Protein AF-A0A7V9SJ70-F1 (afdb_monomer_lite)

Structure (mmCIF, N/CA/C/O backbone):
data_AF-A0A7V9SJ70-F1
#
_entry.id   AF-A0A7V9SJ70-F1
#
loop_
_atom_site.group_PDB
_atom_site.id
_atom_site.type_symbol
_atom_site.label_atom_id
_atom_site.label_alt_id
_atom_site.label_comp_id
_atom_site.label_asym_id
_atom_site.label_entity_id
_atom_site.label_seq_id
_atom_site.pdbx_PDB_ins_code
_atom_site.Cartn_x
_atom_site.Cartn_y
_atom_site.Cartn_z
_atom_site.occupancy
_atom_site.B_iso_or_equiv
_atom_site.auth_seq_id
_atom_site.auth_comp_id
_atom_site.auth_asym_id
_atom_site.auth_atom_id
_atom_site.pdbx_PDB_model_num
ATOM 1 N N . MET A 1 1 ? 76.931 -14.566 -4.336 1.00 42.59 1 MET A N 1
ATOM 2 C CA . MET A 1 1 ? 75.529 -14.841 -4.731 1.00 42.59 1 MET A CA 1
ATOM 3 C C . MET A 1 1 ? 74.593 -13.905 -3.963 1.00 42.59 1 MET A C 1
ATOM 5 O O . MET A 1 1 ? 74.383 -14.116 -2.777 1.00 42.59 1 MET A O 1
ATOM 9 N N . ARG A 1 2 ? 74.108 -12.821 -4.590 1.00 40.03 2 ARG A N 1
ATOM 10 C CA . ARG A 1 2 ? 73.196 -11.831 -3.978 1.00 40.03 2 ARG A CA 1
ATOM 11 C C . ARG A 1 2 ? 71.752 -12.151 -4.384 1.00 40.03 2 ARG A C 1
ATOM 13 O O . ARG A 1 2 ? 71.473 -12.262 -5.571 1.00 40.03 2 ARG A O 1
ATOM 20 N N . ARG A 1 3 ? 70.856 -12.324 -3.407 1.00 41.97 3 ARG A N 1
ATOM 21 C CA . ARG A 1 3 ? 69.411 -12.525 -3.630 1.00 41.97 3 ARG A CA 1
ATOM 22 C C . ARG A 1 3 ? 68.768 -11.225 -4.153 1.00 41.97 3 ARG A C 1
ATOM 24 O O . ARG A 1 3 ? 69.131 -10.164 -3.645 1.00 41.97 3 ARG A O 1
ATOM 31 N N . PRO A 1 4 ? 67.818 -11.268 -5.105 1.00 46.12 4 PRO A N 1
ATOM 32 C CA . PRO A 1 4 ? 67.126 -10.067 -5.561 1.00 46.12 4 PRO A CA 1
ATOM 33 C C . PRO A 1 4 ? 66.061 -9.640 -4.538 1.00 46.12 4 PRO A C 1
ATOM 35 O O . PRO A 1 4 ? 65.278 -10.460 -4.052 1.00 46.12 4 PRO A O 1
ATOM 38 N N . GLN A 1 5 ? 66.049 -8.349 -4.198 1.00 56.72 5 GLN A N 1
ATOM 39 C CA . GLN A 1 5 ? 65.005 -7.729 -3.384 1.00 56.72 5 GLN A CA 1
ATOM 40 C C . GLN A 1 5 ? 63.668 -7.753 -4.135 1.00 56.72 5 GLN A C 1
ATOM 42 O O . GLN A 1 5 ? 63.588 -7.345 -5.292 1.00 56.72 5 GLN A O 1
ATOM 47 N N . ARG A 1 6 ? 62.607 -8.203 -3.455 1.00 47.69 6 ARG A N 1
ATOM 48 C CA . ARG A 1 6 ? 61.220 -8.030 -3.901 1.00 47.69 6 ARG A CA 1
ATOM 49 C C . ARG A 1 6 ? 60.902 -6.535 -3.926 1.00 47.69 6 ARG A C 1
ATOM 51 O O . ARG A 1 6 ? 60.875 -5.900 -2.874 1.00 47.69 6 ARG A O 1
ATOM 58 N N . SER A 1 7 ? 60.641 -5.993 -5.112 1.00 50.06 7 SER A N 1
ATOM 59 C CA . SER A 1 7 ? 60.028 -4.681 -5.275 1.00 50.06 7 SER A CA 1
ATOM 60 C C . SER A 1 7 ? 58.629 -4.724 -4.659 1.00 50.06 7 SER A C 1
ATOM 62 O O . SER A 1 7 ? 57.728 -5.406 -5.146 1.00 50.06 7 SER A O 1
ATOM 64 N N . GLN A 1 8 ? 58.454 -4.034 -3.532 1.00 57.12 8 GLN A N 1
ATOM 65 C CA . GLN A 1 8 ? 57.126 -3.756 -3.002 1.00 57.12 8 GLN A CA 1
ATOM 66 C C . GLN A 1 8 ? 56.350 -2.981 -4.071 1.00 57.12 8 GLN A C 1
ATOM 68 O O . GLN A 1 8 ? 56.780 -1.915 -4.515 1.00 57.12 8 GLN A O 1
ATOM 73 N N . GLY A 1 9 ? 55.235 -3.555 -4.525 1.00 50.91 9 GLY A N 1
ATOM 74 C CA . GLY A 1 9 ? 54.330 -2.906 -5.461 1.00 50.91 9 GLY A CA 1
ATOM 75 C C . GLY A 1 9 ? 53.855 -1.579 -4.881 1.00 50.91 9 GLY A C 1
ATOM 76 O O . GLY A 1 9 ? 53.404 -1.521 -3.738 1.00 50.91 9 GLY A O 1
ATOM 77 N N . ARG A 1 10 ? 53.982 -0.508 -5.669 1.00 50.78 10 ARG A N 1
ATOM 78 C CA . ARG A 1 10 ? 53.398 0.798 -5.350 1.00 50.78 10 ARG A CA 1
ATOM 79 C C . ARG A 1 10 ? 51.912 0.600 -5.017 1.00 50.78 10 ARG A C 1
ATOM 81 O O . ARG A 1 10 ? 51.212 0.016 -5.845 1.00 50.78 10 ARG A O 1
ATOM 88 N N . PRO A 1 11 ? 51.409 1.072 -3.863 1.00 49.69 11 PRO A N 1
ATOM 89 C CA . PRO A 1 11 ? 49.974 1.075 -3.635 1.00 49.69 11 PRO A CA 1
ATOM 90 C C . PRO A 1 11 ? 49.329 1.946 -4.717 1.00 49.69 11 PRO A C 1
ATOM 92 O O . PRO A 1 11 ? 49.778 3.067 -4.969 1.00 49.69 11 PRO A O 1
ATOM 95 N N . ALA A 1 12 ? 48.323 1.395 -5.402 1.00 56.53 12 ALA A N 1
ATOM 96 C CA . ALA A 1 12 ? 47.555 2.121 -6.405 1.00 56.53 12 ALA A CA 1
ATOM 97 C C . ALA A 1 12 ? 47.037 3.441 -5.800 1.00 56.53 12 ALA A C 1
ATOM 99 O O . ALA A 1 12 ? 46.662 3.454 -4.621 1.00 56.53 12 ALA A O 1
ATOM 100 N N . PRO A 1 13 ? 47.033 4.551 -6.559 1.00 44.59 13 PRO A N 1
ATOM 101 C CA . PRO A 1 13 ? 46.589 5.833 -6.038 1.00 44.59 13 PRO A CA 1
ATOM 102 C C . PRO A 1 13 ? 45.147 5.698 -5.544 1.00 44.59 13 PRO A C 1
ATOM 104 O O . PRO A 1 13 ? 44.233 5.392 -6.309 1.00 44.59 13 PRO A O 1
ATOM 107 N N . ARG A 1 14 ? 44.955 5.896 -4.236 1.00 53.34 14 ARG A N 1
ATOM 108 C CA . ARG A 1 14 ? 43.633 5.977 -3.621 1.00 53.34 14 ARG A CA 1
ATOM 109 C C . ARG A 1 14 ? 42.969 7.231 -4.180 1.00 53.34 14 ARG A C 1
ATOM 111 O O . ARG A 1 14 ? 43.331 8.342 -3.800 1.00 53.34 14 ARG A O 1
ATOM 118 N N . LEU A 1 15 ? 42.036 7.036 -5.107 1.00 53.91 15 LEU A N 1
ATOM 119 C CA . LEU A 1 15 ? 41.203 8.093 -5.658 1.00 53.91 15 LEU A CA 1
ATOM 120 C C . LEU A 1 15 ? 40.356 8.663 -4.514 1.00 53.91 15 LEU A C 1
ATOM 122 O O . LEU A 1 15 ? 39.360 8.073 -4.103 1.00 53.91 15 LEU A O 1
ATOM 126 N N . VAL A 1 1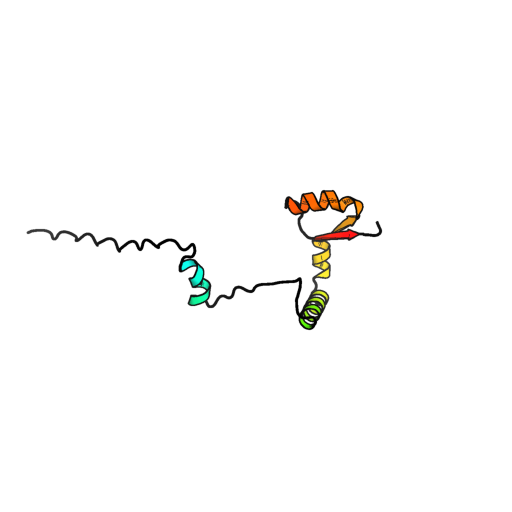6 ? 40.796 9.781 -3.942 1.00 56.72 16 VAL A N 1
ATOM 127 C CA . VAL A 1 16 ? 39.994 10.554 -2.995 1.00 56.72 16 VAL A CA 1
ATOM 128 C C . VAL A 1 16 ? 38.917 11.250 -3.821 1.00 56.72 16 VAL A C 1
ATOM 130 O O . VAL A 1 16 ? 39.205 12.215 -4.527 1.00 56.72 16 VAL A O 1
ATOM 133 N N . SER A 1 17 ? 37.684 10.734 -3.791 1.00 56.34 17 SER A N 1
ATOM 134 C CA . SER A 1 17 ? 36.563 11.400 -4.452 1.00 56.34 17 SER A CA 1
ATOM 135 C C . SER A 1 17 ? 36.178 12.643 -3.655 1.00 56.34 17 SER A C 1
ATOM 137 O O . SER A 1 17 ? 35.716 12.557 -2.516 1.00 56.34 17 SER A O 1
ATOM 139 N N . SER A 1 18 ? 36.355 13.803 -4.273 1.00 55.25 18 SER A N 1
ATOM 140 C CA . SER A 1 18 ? 35.784 15.058 -3.804 1.00 55.25 18 SER A CA 1
ATOM 141 C C . SER A 1 18 ? 34.251 14.982 -3.847 1.00 55.25 18 SER A C 1
ATOM 143 O O . SER A 1 18 ? 33.651 14.918 -4.916 1.00 55.25 18 SER A O 1
ATOM 145 N N . GLY A 1 19 ? 33.622 14.939 -2.673 1.00 54.41 19 GLY A N 1
ATOM 146 C CA . GLY A 1 19 ? 32.546 15.865 -2.305 1.00 54.41 19 GLY A CA 1
ATOM 147 C C . GLY A 1 19 ? 31.324 16.047 -3.214 1.00 54.41 19 GLY A C 1
ATOM 148 O O . GLY A 1 19 ? 30.786 17.148 -3.248 1.00 54.41 19 GLY A O 1
ATOM 149 N N . SER A 1 20 ? 30.815 15.013 -3.883 1.00 57.19 20 SER A N 1
ATOM 150 C CA . SER A 1 20 ? 29.400 14.984 -4.282 1.00 57.19 20 SER A CA 1
ATOM 151 C C . SER A 1 20 ? 28.820 13.639 -3.856 1.00 57.19 20 SER A C 1
ATOM 153 O O . SER A 1 20 ? 29.419 12.604 -4.123 1.00 57.19 20 SER A O 1
ATOM 155 N N . GLY A 1 21 ? 27.726 13.643 -3.092 1.00 59.78 21 GLY A N 1
ATOM 156 C CA . GLY A 1 21 ? 27.232 12.490 -2.322 1.00 59.78 21 GLY A CA 1
ATOM 157 C C . GLY A 1 21 ? 26.666 11.312 -3.126 1.00 59.78 21 GLY A C 1
ATOM 158 O O . GLY A 1 21 ? 25.730 10.676 -2.655 1.00 59.78 21 GLY A O 1
ATOM 159 N N . ARG A 1 22 ? 27.174 11.034 -4.331 1.00 62.38 22 ARG A N 1
ATOM 160 C CA . ARG A 1 22 ? 26.837 9.850 -5.126 1.00 62.38 22 ARG A CA 1
ATOM 161 C C . ARG A 1 22 ? 28.094 9.252 -5.740 1.00 62.38 22 ARG A C 1
ATOM 163 O O . ARG A 1 22 ? 28.847 9.945 -6.421 1.00 62.38 22 ARG A O 1
ATOM 170 N N . THR A 1 23 ? 28.306 7.967 -5.487 1.00 75.56 23 THR A N 1
ATOM 171 C CA . THR A 1 23 ? 29.437 7.207 -6.023 1.00 75.56 23 THR A CA 1
ATOM 172 C C . THR A 1 23 ? 29.036 6.527 -7.330 1.00 75.56 23 THR A C 1
ATOM 174 O O . THR A 1 23 ? 27.855 6.311 -7.596 1.00 75.56 23 THR A O 1
ATOM 177 N N . LEU A 1 24 ? 30.008 6.189 -8.181 1.00 77.31 24 LEU A N 1
ATOM 178 C CA . LEU A 1 24 ? 29.729 5.451 -9.421 1.00 77.31 24 LEU A CA 1
ATOM 179 C C . LEU A 1 24 ? 29.135 4.059 -9.141 1.00 77.31 24 LEU A C 1
ATOM 181 O O . LEU A 1 24 ? 28.349 3.563 -9.947 1.00 77.31 24 LEU A O 1
ATOM 185 N N . ASP A 1 25 ? 29.439 3.483 -7.974 1.00 82.62 25 ASP A N 1
ATOM 186 C CA . ASP A 1 25 ? 28.894 2.204 -7.514 1.00 82.62 25 ASP A CA 1
ATOM 187 C C . ASP A 1 25 ? 27.357 2.217 -7.432 1.00 82.62 25 ASP A C 1
ATOM 189 O O . ASP A 1 25 ? 26.713 1.218 -7.762 1.00 82.62 25 ASP A O 1
ATOM 193 N N . ASP A 1 26 ? 26.759 3.371 -7.113 1.00 85.75 26 ASP A N 1
ATOM 194 C CA . ASP A 1 26 ? 25.303 3.555 -7.054 1.00 85.75 26 ASP A CA 1
ATOM 195 C C . ASP A 1 26 ? 24.637 3.447 -8.443 1.00 85.75 26 ASP A C 1
ATOM 197 O O . ASP A 1 26 ? 23.448 3.139 -8.555 1.00 85.75 26 ASP A O 1
ATOM 201 N N . LEU A 1 27 ? 25.392 3.686 -9.524 1.00 90.25 27 LEU A N 1
ATOM 202 C CA . LEU A 1 27 ? 24.888 3.709 -10.904 1.00 90.25 27 LEU A CA 1
ATOM 203 C C . LEU A 1 27 ? 25.112 2.392 -11.656 1.00 90.25 27 LEU A C 1
ATOM 205 O O . LEU A 1 27 ? 24.423 2.111 -12.641 1.00 90.25 27 LEU A O 1
ATOM 209 N N . TYR A 1 28 ? 26.051 1.561 -11.206 1.00 94.50 28 TYR A N 1
ATOM 210 C CA . TYR A 1 28 ? 26.419 0.321 -11.891 1.00 94.50 28 TYR A CA 1
ATOM 211 C C . TYR A 1 28 ? 25.267 -0.666 -12.128 1.00 94.50 28 TYR A C 1
ATOM 213 O O . TYR A 1 28 ? 25.266 -1.286 -13.195 1.00 94.50 28 TYR A O 1
ATOM 221 N N . PRO A 1 29 ? 24.266 -0.835 -11.237 1.00 93.06 29 PRO A N 1
ATOM 222 C CA . PRO A 1 29 ? 23.119 -1.693 -11.540 1.00 93.06 29 PRO A CA 1
ATOM 223 C C . PRO A 1 29 ? 22.348 -1.233 -12.786 1.00 93.06 29 PRO A C 1
ATOM 225 O O . PRO A 1 29 ? 21.918 -2.058 -13.589 1.00 93.06 29 PRO A O 1
ATOM 228 N N . PHE A 1 30 ? 22.227 0.078 -12.986 1.00 93.38 30 PHE A N 1
ATOM 229 C CA . PHE A 1 30 ? 21.503 0.658 -14.114 1.00 93.38 30 PHE A CA 1
ATOM 230 C C . PHE A 1 30 ? 22.307 0.535 -15.412 1.00 93.38 30 PHE A C 1
ATOM 232 O O . PHE A 1 30 ? 21.770 0.112 -16.430 1.00 93.38 30 PHE A O 1
ATOM 239 N N . ILE A 1 31 ? 23.611 0.833 -15.364 1.00 93.00 31 ILE A N 1
ATOM 240 C CA . ILE A 1 31 ? 24.480 0.867 -16.553 1.00 93.00 31 ILE A CA 1
ATOM 241 C C . ILE A 1 31 ? 24.890 -0.542 -17.000 1.00 93.00 31 ILE A C 1
ATOM 243 O O . ILE A 1 31 ? 24.805 -0.869 -18.179 1.00 93.00 31 ILE A O 1
ATOM 247 N N . LEU A 1 32 ? 25.350 -1.383 -16.071 1.00 96.50 32 LEU A N 1
ATOM 248 C CA . LEU A 1 32 ? 25.966 -2.673 -16.404 1.00 96.50 32 LEU A CA 1
ATOM 249 C C . LEU A 1 32 ? 24.965 -3.826 -16.447 1.00 96.50 32 LEU A C 1
ATOM 251 O O . LEU A 1 32 ? 25.233 -4.847 -17.073 1.00 96.50 32 LEU A O 1
ATOM 255 N N . ARG A 1 33 ? 23.832 -3.696 -15.747 1.00 94.88 33 ARG A N 1
ATOM 256 C CA . ARG A 1 33 ? 22.807 -4.749 -15.659 1.00 94.88 33 ARG A CA 1
ATOM 257 C C . ARG A 1 33 ? 21.467 -4.335 -16.259 1.00 94.88 33 ARG A C 1
ATOM 259 O O . ARG A 1 33 ? 20.517 -5.103 -16.156 1.00 94.88 33 ARG A O 1
ATOM 266 N N . ASN A 1 34 ? 21.396 -3.155 -16.882 1.00 94.31 34 ASN A N 1
ATOM 267 C CA . ASN A 1 34 ? 20.186 -2.625 -17.512 1.00 94.31 34 ASN A CA 1
ATOM 268 C C . ASN A 1 34 ? 18.953 -2.689 -16.585 1.00 94.31 34 ASN A C 1
ATOM 270 O O . ASN A 1 34 ? 17.848 -3.034 -17.003 1.00 94.31 34 ASN A O 1
ATOM 274 N N . VAL A 1 35 ? 19.156 -2.421 -15.293 1.00 95.69 35 VAL A N 1
ATOM 275 C CA . VAL A 1 35 ? 18.066 -2.370 -14.311 1.00 95.69 35 VAL A CA 1
ATOM 276 C C . VAL A 1 35 ? 17.369 -1.015 -14.418 1.00 95.69 35 VAL A C 1
ATOM 278 O O . VAL A 1 35 ? 18.026 -0.001 -14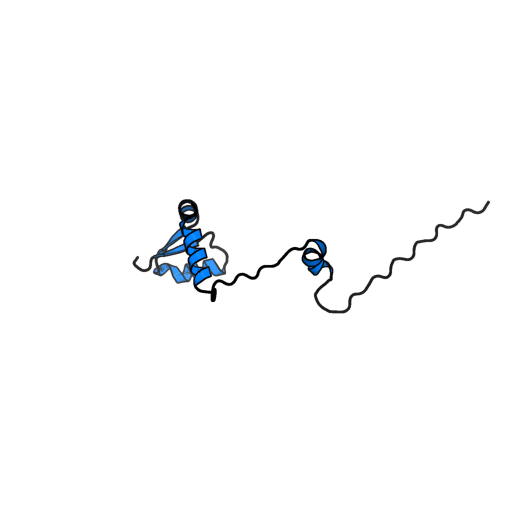.625 1.00 95.69 35 VAL A O 1
ATOM 281 N N . ALA A 1 36 ? 16.045 -0.983 -14.248 1.00 94.44 36 ALA A N 1
ATOM 282 C CA . ALA A 1 36 ? 15.249 0.244 -14.250 1.00 94.44 36 ALA A CA 1
ATOM 283 C C . ALA A 1 36 ? 14.636 0.520 -12.868 1.00 94.44 36 ALA A C 1
ATOM 285 O O . ALA A 1 36 ? 14.133 -0.390 -12.209 1.00 94.44 36 ALA A O 1
ATOM 286 N N . LEU A 1 37 ? 14.628 1.791 -12.456 1.00 94.44 37 LEU A N 1
ATOM 287 C CA . LEU A 1 37 ? 13.885 2.267 -11.287 1.00 94.44 37 LEU A CA 1
ATOM 288 C C . LEU A 1 37 ? 12.582 2.920 -11.758 1.00 94.44 37 LEU A C 1
ATOM 290 O O . LEU A 1 37 ? 12.605 3.976 -12.388 1.00 94.44 37 LEU A O 1
ATOM 294 N N . LEU A 1 38 ? 11.445 2.294 -11.455 1.00 94.81 38 LEU A N 1
ATOM 295 C CA . LEU A 1 38 ? 10.129 2.774 -11.878 1.00 94.81 38 LEU A CA 1
ATOM 296 C C . LEU A 1 38 ? 9.458 3.571 -10.755 1.00 94.81 38 LEU A C 1
ATOM 298 O O . LEU A 1 38 ? 9.123 3.024 -9.705 1.00 94.81 38 LEU A O 1
ATOM 302 N N . GLY A 1 39 ? 9.235 4.865 -10.985 1.00 92.88 39 GLY A N 1
ATOM 303 C CA . GLY A 1 39 ? 8.472 5.715 -10.072 1.00 92.88 39 GLY A CA 1
ATOM 304 C C . GLY A 1 39 ? 6.970 5.446 -10.184 1.00 92.88 39 GLY A C 1
ATOM 305 O O . GLY A 1 39 ? 6.383 5.647 -11.245 1.00 92.88 39 GLY A O 1
ATOM 306 N N . ILE A 1 40 ? 6.335 5.021 -9.090 1.00 92.94 40 ILE A N 1
ATOM 307 C CA . ILE A 1 40 ? 4.891 4.754 -9.035 1.00 92.94 40 ILE A CA 1
ATOM 308 C C . ILE A 1 40 ? 4.182 5.883 -8.282 1.00 92.94 40 ILE A C 1
ATOM 310 O O . ILE A 1 40 ? 4.553 6.219 -7.161 1.00 92.94 40 ILE A O 1
ATOM 314 N N . ASN A 1 41 ? 3.132 6.450 -8.882 1.00 91.75 41 ASN A N 1
ATOM 315 C CA . ASN A 1 41 ? 2.301 7.491 -8.277 1.00 91.75 41 ASN A CA 1
ATOM 316 C C . ASN A 1 41 ? 0.812 7.168 -8.468 1.00 91.75 41 ASN A C 1
ATOM 318 O O . ASN A 1 41 ? 0.340 7.022 -9.595 1.00 91.75 41 ASN A O 1
ATOM 322 N N . SER A 1 42 ? 0.061 7.095 -7.371 1.00 92.25 42 SER A N 1
ATOM 323 C CA . SER A 1 42 ? -1.375 6.791 -7.370 1.00 92.25 42 SER A CA 1
ATOM 324 C C . SER A 1 42 ? -2.279 8.028 -7.453 1.00 92.25 42 SER A C 1
ATOM 326 O O . SER A 1 42 ? -3.458 7.896 -7.787 1.00 92.25 42 SER A O 1
ATOM 328 N N . VAL A 1 43 ? -1.753 9.231 -7.190 1.00 93.81 43 VAL A N 1
ATOM 329 C CA . VAL A 1 43 ? -2.566 10.451 -7.039 1.00 93.81 43 VAL A CA 1
ATOM 330 C C . VAL A 1 43 ? -3.116 10.925 -8.386 1.00 93.81 43 VAL A C 1
ATOM 332 O O . VAL A 1 43 ? -4.315 11.172 -8.522 1.00 93.81 43 VAL A O 1
ATOM 335 N N . ARG A 1 44 ? -2.254 11.026 -9.407 1.00 91.50 44 ARG A N 1
ATOM 336 C CA . ARG A 1 44 ? -2.603 11.573 -10.734 1.00 91.50 44 ARG A CA 1
ATOM 337 C C . ARG A 1 44 ? -2.271 10.632 -11.910 1.00 91.50 44 ARG A C 1
ATOM 339 O O . ARG A 1 44 ? -1.576 11.052 -12.832 1.00 91.50 44 ARG A O 1
ATOM 346 N N . PRO A 1 45 ? -2.736 9.369 -11.921 1.00 90.19 45 PRO A N 1
ATOM 347 C CA . PRO A 1 45 ? -2.617 8.519 -13.097 1.00 90.19 45 PRO A CA 1
ATOM 348 C C . PRO A 1 45 ? -3.606 8.961 -14.194 1.00 90.19 45 PRO A C 1
ATOM 350 O O . PRO A 1 45 ? -4.724 9.382 -13.879 1.00 90.19 45 PRO A O 1
ATOM 353 N N . PRO A 1 46 ? -3.255 8.802 -15.482 1.00 93.50 46 PRO A N 1
ATOM 354 C CA . PRO A 1 46 ? -4.211 8.873 -16.581 1.00 93.50 46 PRO A CA 1
ATOM 355 C C . PRO A 1 46 ? -5.435 7.980 -16.331 1.00 93.50 46 PRO A C 1
ATOM 357 O O . PRO A 1 46 ? -5.307 6.830 -15.902 1.00 93.50 46 PRO A O 1
ATOM 360 N N . LYS A 1 47 ? -6.634 8.491 -16.637 1.00 94.62 47 LYS A N 1
ATOM 361 C CA . LYS A 1 47 ? -7.910 7.794 -16.398 1.00 94.62 47 LYS A CA 1
ATOM 362 C C . LYS A 1 47 ? -7.956 6.366 -16.985 1.00 94.62 47 LYS A C 1
ATOM 364 O O . LYS A 1 47 ? -8.376 5.470 -16.254 1.00 94.62 47 LYS A O 1
ATOM 369 N N . PRO A 1 48 ? -7.475 6.101 -18.220 1.00 95.94 48 PRO A N 1
ATOM 370 C CA . PRO A 1 48 ? -7.468 4.743 -18.772 1.00 95.94 48 PRO A CA 1
ATOM 371 C C . PRO A 1 48 ? -6.622 3.761 -17.952 1.00 95.94 48 PRO A C 1
ATOM 373 O O . PRO A 1 48 ? -7.040 2.630 -17.718 1.00 95.94 48 PRO A O 1
ATOM 376 N N . LEU A 1 49 ? -5.465 4.205 -17.446 1.00 94.69 49 LEU A N 1
ATOM 377 C CA . LEU A 1 49 ? -4.592 3.369 -16.617 1.00 94.69 49 LEU A CA 1
ATOM 378 C C . LEU A 1 49 ? -5.231 3.040 -15.270 1.00 94.69 49 LEU A C 1
ATOM 380 O O . LEU A 1 49 ? -5.097 1.919 -14.786 1.00 94.69 49 LEU A O 1
ATOM 384 N N . ARG A 1 50 ? -5.965 3.992 -14.681 1.00 94.56 50 ARG A N 1
ATOM 385 C CA . ARG A 1 50 ? -6.721 3.749 -13.448 1.00 94.56 50 ARG A CA 1
ATOM 386 C C . ARG A 1 50 ? -7.776 2.659 -13.650 1.00 94.56 50 ARG A C 1
ATOM 388 O O . ARG A 1 50 ? -7.866 1.766 -12.816 1.00 94.56 50 ARG A O 1
ATOM 395 N N . PHE A 1 51 ? -8.542 2.707 -14.741 1.00 95.38 51 PHE A N 1
ATOM 396 C CA . PHE A 1 51 ? -9.538 1.669 -15.032 1.00 95.38 51 PHE A CA 1
ATOM 397 C C . PHE A 1 51 ? -8.901 0.306 -15.262 1.00 95.38 51 PHE A C 1
ATOM 399 O O . PHE A 1 51 ? -9.330 -0.666 -14.651 1.00 95.38 51 PHE A O 1
ATOM 406 N N . LEU A 1 52 ? -7.839 0.250 -16.068 1.00 94.62 52 LEU A N 1
ATOM 407 C CA . LEU A 1 52 ? -7.114 -0.992 -16.313 1.00 94.62 52 LEU A CA 1
ATOM 408 C C . LEU A 1 52 ? -6.576 -1.604 -15.010 1.00 94.62 52 LEU A C 1
ATOM 410 O O . LEU A 1 52 ? -6.650 -2.815 -14.820 1.00 94.62 52 LEU A O 1
ATOM 414 N N . ALA A 1 53 ? -6.055 -0.777 -14.098 1.00 93.00 53 ALA A N 1
ATOM 415 C CA . ALA A 1 53 ? -5.583 -1.238 -12.797 1.00 93.00 53 ALA A CA 1
ATOM 416 C C . ALA A 1 53 ? -6.720 -1.849 -11.960 1.00 93.00 53 ALA A C 1
ATOM 418 O O . ALA A 1 53 ? -6.567 -2.955 -11.449 1.00 93.00 53 ALA A O 1
ATOM 419 N N . TRP A 1 54 ? -7.872 -1.179 -11.867 1.00 92.06 54 TRP A N 1
ATOM 420 C CA . TRP A 1 54 ? -9.037 -1.704 -11.144 1.00 92.06 54 TRP A CA 1
ATOM 421 C C . TRP A 1 54 ? -9.609 -2.980 -11.770 1.00 92.06 54 TRP A C 1
ATOM 423 O O . TRP A 1 54 ? -9.935 -3.917 -11.049 1.00 92.06 54 TRP A O 1
ATOM 433 N N . GLU A 1 55 ? -9.672 -3.059 -13.099 1.00 93.12 55 GLU A N 1
ATOM 434 C CA . GLU A 1 55 ? -10.136 -4.253 -13.812 1.00 93.12 55 GLU A CA 1
ATOM 435 C C . GLU A 1 55 ? -9.209 -5.459 -13.572 1.00 93.12 55 GLU A C 1
ATOM 437 O O . GLU A 1 55 ? -9.659 -6.601 -13.495 1.00 93.12 55 GLU A O 1
ATOM 442 N N . ARG A 1 56 ? -7.898 -5.225 -13.440 1.00 90.94 56 ARG A N 1
ATOM 443 C CA . ARG A 1 56 ? -6.935 -6.270 -13.058 1.00 90.94 56 ARG A CA 1
ATOM 444 C C . ARG A 1 56 ? -7.125 -6.706 -11.608 1.00 90.94 56 ARG A C 1
ATOM 446 O O . ARG A 1 56 ? -7.231 -7.901 -11.356 1.00 90.94 56 ARG A O 1
ATOM 453 N N . LEU A 1 57 ? -7.246 -5.749 -10.684 1.00 88.75 57 LEU A N 1
ATOM 454 C CA . LEU A 1 57 ? -7.476 -6.030 -9.262 1.00 88.75 57 LEU A CA 1
ATOM 455 C C . LEU A 1 57 ? -8.757 -6.840 -9.022 1.00 88.75 57 LEU A C 1
ATOM 457 O O . LEU A 1 57 ? -8.774 -7.694 -8.143 1.00 88.75 57 LEU A O 1
ATOM 461 N N . ALA A 1 58 ? -9.809 -6.591 -9.805 1.00 88.31 58 ALA A N 1
ATOM 462 C CA . ALA A 1 58 ? -11.074 -7.314 -9.706 1.00 88.31 58 ALA A CA 1
ATOM 463 C C . ALA A 1 58 ? -11.017 -8.744 -10.278 1.00 88.31 58 ALA A C 1
ATOM 465 O O . ALA A 1 58 ? -11.780 -9.601 -9.840 1.00 88.31 58 ALA A O 1
ATOM 466 N N . ARG A 1 59 ? -10.147 -9.001 -11.266 1.00 83.31 59 ARG A N 1
ATOM 467 C CA . ARG A 1 59 ? -10.020 -10.315 -11.924 1.00 83.31 59 ARG A CA 1
ATOM 468 C C . ARG A 1 59 ? -9.115 -11.286 -11.179 1.00 83.31 59 ARG A C 1
ATOM 470 O O . ARG A 1 59 ? -9.312 -12.494 -11.276 1.00 83.31 59 ARG A O 1
ATOM 477 N N . GLU A 1 60 ? -8.101 -10.788 -10.485 1.00 70.94 60 GLU A N 1
ATOM 478 C CA . GLU A 1 60 ? -7.204 -11.654 -9.726 1.00 70.94 60 GLU A CA 1
ATOM 479 C C . GLU A 1 60 ? -7.924 -12.278 -8.514 1.00 70.94 60 GLU A C 1
ATOM 481 O O . GLU A 1 60 ? -8.791 -11.637 -7.914 1.00 70.94 60 GLU A O 1
ATOM 486 N N . PRO A 1 61 ? -7.545 -13.498 -8.074 1.00 66.94 61 PRO A N 1
ATOM 487 C CA . PRO A 1 61 ? -8.073 -14.139 -6.865 1.00 66.94 61 PRO A CA 1
ATOM 488 C C . PRO A 1 61 ? -7.512 -13.477 -5.589 1.00 66.94 61 PRO A C 1
ATOM 490 O O . PRO A 1 61 ? -7.052 -14.129 -4.652 1.00 66.94 61 PRO A O 1
ATOM 493 N N . LEU A 1 62 ? -7.510 -12.145 -5.563 1.00 69.25 62 LEU A N 1
ATOM 494 C CA . LEU A 1 62 ? -7.103 -11.310 -4.444 1.00 69.25 62 LEU A CA 1
ATOM 495 C C . LEU A 1 62 ? -8.164 -11.292 -3.349 1.00 69.25 62 LEU A C 1
ATOM 497 O O . LEU A 1 62 ? -7.800 -11.110 -2.196 1.00 69.25 62 LEU A O 1
ATOM 501 N N . LEU A 1 63 ? -9.442 -11.526 -3.667 1.00 71.44 63 LEU A N 1
ATOM 502 C CA . LEU A 1 63 ? -10.545 -11.455 -2.699 1.00 71.44 63 LEU A CA 1
ATOM 503 C C . LEU A 1 63 ? -10.319 -12.343 -1.464 1.00 71.44 63 LEU A C 1
ATOM 505 O O . LEU A 1 63 ? -10.477 -11.869 -0.342 1.00 71.44 63 LEU A O 1
ATOM 509 N N . GLY A 1 64 ? -9.853 -13.583 -1.650 1.00 76.69 64 GLY A N 1
ATOM 510 C CA . GLY A 1 64 ? -9.528 -14.471 -0.526 1.00 76.69 64 GLY A CA 1
ATOM 511 C C . GLY A 1 64 ? -8.341 -13.975 0.307 1.00 76.69 64 GLY A C 1
ATOM 512 O O . GLY A 1 64 ? -8.373 -14.017 1.532 1.00 76.69 64 GLY A O 1
ATOM 513 N N . LYS A 1 65 ? -7.304 -13.427 -0.339 1.00 81.50 65 LYS A N 1
ATOM 514 C CA . LYS A 1 65 ? -6.136 -12.858 0.358 1.00 81.50 65 LYS A CA 1
ATOM 515 C C . LYS A 1 65 ? -6.472 -11.543 1.060 1.00 81.50 65 LYS A C 1
ATOM 517 O O . LYS A 1 65 ? -5.926 -11.269 2.123 1.00 81.50 65 LYS A O 1
ATOM 522 N N . LEU A 1 66 ? -7.381 -10.747 0.504 1.00 82.81 66 LEU A N 1
ATOM 523 C CA . LEU A 1 66 ? -7.825 -9.488 1.095 1.00 82.81 66 LEU A CA 1
ATOM 524 C C . LEU A 1 66 ? -8.482 -9.729 2.452 1.00 82.81 66 LEU A C 1
ATOM 526 O O . LEU A 1 66 ? -8.142 -9.037 3.404 1.00 82.81 66 LEU A O 1
ATOM 530 N N . GLN A 1 67 ? -9.320 -10.762 2.572 1.00 82.56 67 GLN A N 1
ATOM 531 C CA . GLN A 1 67 ? -9.925 -11.145 3.852 1.00 82.56 67 GLN A CA 1
ATOM 532 C C . GLN A 1 67 ? -8.881 -11.523 4.913 1.00 82.56 67 GLN A C 1
ATOM 534 O O . GLN A 1 67 ? -9.078 -11.236 6.086 1.00 82.56 67 GLN A O 1
ATOM 539 N N . THR A 1 68 ? -7.740 -12.103 4.519 1.00 86.50 68 THR A N 1
ATOM 540 C CA . THR A 1 68 ? -6.670 -12.458 5.474 1.00 86.50 68 THR A CA 1
ATOM 541 C C . THR A 1 68 ? -5.860 -11.270 5.990 1.00 86.50 68 THR A C 1
ATOM 543 O O . THR A 1 68 ? -5.152 -11.410 6.984 1.00 86.50 68 THR A O 1
ATOM 546 N N . ILE A 1 69 ? -5.928 -10.115 5.321 1.00 88.50 69 ILE A N 1
ATOM 547 C CA . ILE A 1 69 ? -5.136 -8.928 5.681 1.00 88.50 69 ILE A CA 1
ATOM 548 C C . ILE A 1 69 ? -5.992 -7.739 6.116 1.00 88.50 69 ILE A C 1
ATOM 550 O O . ILE A 1 69 ? -5.420 -6.731 6.526 1.00 88.50 69 ILE A O 1
ATOM 554 N N . ALA A 1 70 ? -7.315 -7.819 5.968 1.00 90.88 70 ALA A N 1
ATOM 555 C CA . ALA A 1 70 ? -8.237 -6.735 6.262 1.00 90.88 70 ALA A CA 1
ATOM 556 C C . ALA A 1 70 ? -8.843 -6.884 7.663 1.00 90.88 70 ALA A C 1
ATOM 558 O O . ALA A 1 70 ? -9.429 -7.916 7.980 1.00 90.88 70 ALA A O 1
ATOM 559 N N . THR A 1 71 ? -8.761 -5.824 8.461 1.00 92.31 71 THR A N 1
ATOM 560 C CA . THR A 1 71 ? -9.495 -5.677 9.725 1.00 92.31 71 THR A CA 1
ATOM 561 C C . THR A 1 71 ? -10.554 -4.599 9.550 1.00 92.31 71 THR A C 1
ATOM 563 O O . THR A 1 71 ? -10.267 -3.562 8.950 1.00 92.31 71 THR A O 1
ATOM 566 N N . ILE A 1 72 ? -11.767 -4.841 10.045 1.00 94.00 72 ILE A N 1
ATOM 567 C CA . ILE A 1 72 ? -12.858 -3.864 10.009 1.00 94.00 72 ILE A CA 1
ATOM 568 C C . ILE A 1 72 ? -12.931 -3.185 11.371 1.00 94.00 72 ILE A C 1
ATOM 570 O O . ILE A 1 72 ? -13.014 -3.872 12.384 1.00 94.00 72 ILE A O 1
ATOM 574 N N . GLU A 1 73 ? -12.895 -1.857 11.378 1.00 95.25 73 GLU A N 1
ATOM 575 C CA . GLU A 1 73 ? -12.982 -1.035 12.587 1.00 95.25 73 GLU A CA 1
ATOM 576 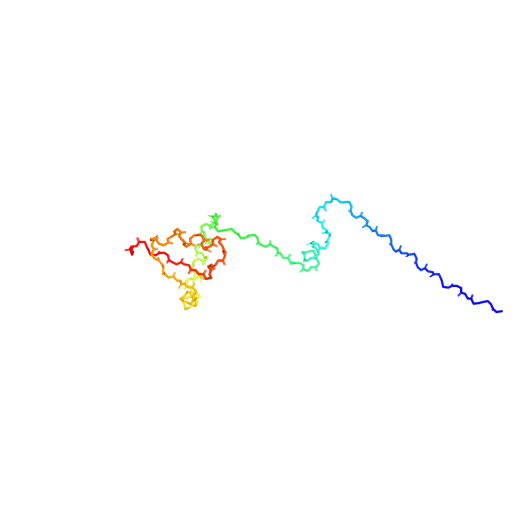C C . GLU A 1 73 ? -14.012 0.086 12.375 1.00 95.25 73 GLU A C 1
ATOM 578 O O . GLU A 1 73 ? -14.145 0.579 11.247 1.00 95.25 73 GLU A O 1
ATOM 583 N N . PRO A 1 74 ? -14.744 0.511 13.416 1.00 96.56 74 PRO A N 1
ATOM 584 C CA . PRO A 1 74 ? -15.706 1.599 13.297 1.00 96.56 74 PRO A CA 1
ATOM 585 C C . PRO A 1 74 ? -15.003 2.956 13.178 1.00 96.56 74 PRO A C 1
ATOM 587 O O . PRO A 1 74 ? -13.857 3.141 13.601 1.00 96.56 74 PRO A O 1
ATOM 590 N N . LEU A 1 75 ? -15.719 3.952 12.652 1.00 96.31 75 LEU A N 1
ATOM 591 C CA . LEU A 1 75 ? -15.205 5.317 12.515 1.00 96.31 75 LEU A CA 1
ATOM 592 C C . LEU A 1 75 ? -14.765 5.939 13.856 1.00 96.31 75 LEU A C 1
ATOM 594 O O . LEU A 1 75 ? -13.852 6.767 13.870 1.00 96.31 75 LEU A O 1
ATOM 598 N N . SER A 1 76 ? -15.358 5.524 14.981 1.00 95.62 76 SER A N 1
ATOM 599 C CA . SER A 1 76 ? -14.986 5.991 16.325 1.00 95.62 76 SER A CA 1
ATOM 600 C C . SER A 1 76 ? -13.519 5.719 16.679 1.00 95.62 76 SER A C 1
ATOM 602 O O . SER A 1 76 ? -12.903 6.513 17.389 1.00 95.62 76 SER A O 1
ATOM 604 N N . GLU A 1 77 ? -12.928 4.655 16.132 1.00 94.75 77 GLU A N 1
ATOM 605 C CA . GLU A 1 77 ? -11.553 4.234 16.424 1.00 94.75 77 GLU A CA 1
ATOM 606 C C . GLU A 1 77 ? -10.504 4.926 15.538 1.00 94.75 77 GLU A C 1
ATOM 608 O O . GLU A 1 77 ? -9.305 4.658 15.642 1.00 94.75 77 GLU A O 1
ATOM 613 N N . ILE A 1 78 ? -10.900 5.859 14.665 1.00 94.88 78 ILE A N 1
ATOM 614 C CA . ILE A 1 78 ? -9.987 6.418 13.658 1.00 94.88 78 ILE A CA 1
ATOM 615 C C . ILE A 1 78 ? -8.765 7.122 14.259 1.00 94.88 78 ILE A C 1
ATOM 617 O O . ILE A 1 78 ? -7.660 7.015 13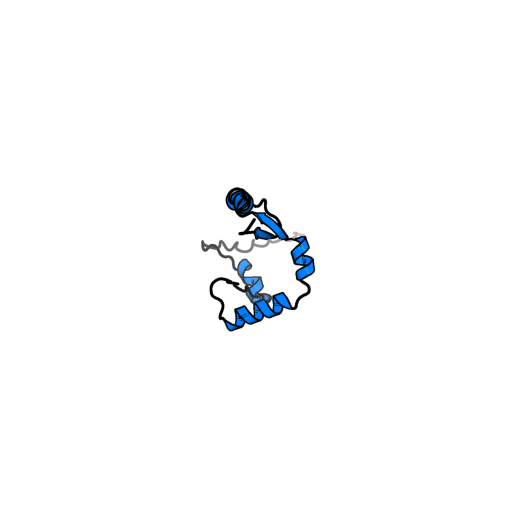.725 1.00 94.88 78 ILE A O 1
ATOM 621 N N . LYS A 1 79 ? -8.938 7.823 15.385 1.00 95.38 79 LYS A N 1
ATOM 622 C CA . LYS A 1 79 ? -7.856 8.557 16.051 1.00 95.38 79 LYS A CA 1
ATOM 623 C C . LYS A 1 79 ? -6.798 7.617 16.654 1.00 95.38 79 LYS A C 1
ATOM 625 O O . LYS A 1 79 ? -5.640 7.737 16.248 1.00 95.38 79 LYS A O 1
ATOM 630 N N . PRO A 1 80 ? -7.143 6.666 17.548 1.00 95.12 80 PRO A N 1
ATOM 631 C CA . PRO A 1 80 ? -6.156 5.719 18.067 1.00 95.12 80 PRO A CA 1
ATOM 632 C C . PRO A 1 80 ? -5.551 4.840 16.959 1.00 95.12 80 PRO A C 1
ATOM 634 O O . PRO A 1 80 ? -4.362 4.519 17.005 1.00 95.12 80 PRO A O 1
ATOM 637 N N . LEU A 1 81 ? -6.314 4.490 15.915 1.00 95.19 81 LEU A N 1
ATOM 638 C CA . LEU A 1 81 ? -5.782 3.743 14.770 1.00 95.19 81 LEU A CA 1
ATOM 639 C C . LEU A 1 81 ? -4.758 4.546 13.961 1.00 95.19 81 LEU A C 1
ATOM 641 O O . LEU A 1 81 ? -3.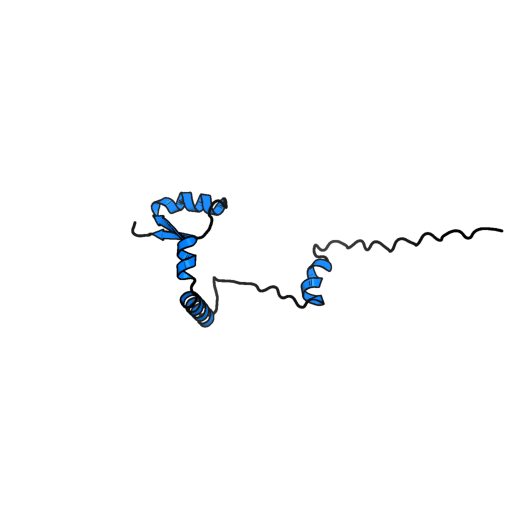751 3.978 13.535 1.00 95.19 81 LEU A O 1
ATOM 645 N N . ALA A 1 82 ? -4.966 5.850 13.768 1.00 94.19 82 ALA A N 1
ATOM 646 C CA . ALA A 1 82 ? -4.008 6.709 13.076 1.00 94.19 82 ALA A CA 1
ATOM 647 C C . ALA A 1 82 ? -2.677 6.813 13.840 1.00 94.19 82 ALA A C 1
ATOM 649 O O . ALA A 1 82 ? -1.611 6.710 13.231 1.00 94.19 82 ALA A O 1
ATOM 650 N N . GLU A 1 83 ? -2.725 6.946 15.167 1.00 96.44 83 GLU A N 1
ATOM 651 C CA . GLU A 1 83 ? -1.529 6.964 16.022 1.00 96.44 83 GLU A CA 1
ATOM 652 C C . GLU A 1 83 ? -0.753 5.642 15.920 1.00 96.44 83 GLU A C 1
ATOM 654 O O . GLU A 1 83 ? 0.459 5.638 15.689 1.00 96.44 83 GLU A O 1
ATOM 659 N N . ARG A 1 84 ? -1.459 4.505 15.979 1.00 94.56 84 ARG A N 1
ATOM 660 C CA . ARG A 1 84 ? -0.869 3.170 15.784 1.00 94.56 84 ARG A CA 1
ATOM 661 C C . ARG A 1 84 ? -0.277 2.987 14.384 1.00 94.56 84 ARG A C 1
ATOM 663 O O . ARG A 1 84 ? 0.773 2.355 14.244 1.00 94.56 84 ARG A O 1
ATOM 670 N N . LEU A 1 85 ? -0.933 3.520 13.350 1.00 94.56 85 LEU A N 1
ATOM 671 C CA . LEU A 1 85 ? -0.468 3.448 11.961 1.00 94.56 85 LEU A CA 1
ATOM 672 C C . LEU A 1 85 ? 0.843 4.218 11.781 1.00 94.56 85 LEU A C 1
ATOM 674 O O . LEU A 1 85 ? 1.797 3.674 11.227 1.00 94.56 85 LEU A O 1
ATOM 678 N N . LEU A 1 86 ? 0.909 5.451 12.289 1.00 95.00 86 LEU A N 1
ATOM 679 C CA . LEU A 1 86 ? 2.122 6.272 12.261 1.00 95.00 86 LEU A CA 1
ATOM 680 C C . LEU A 1 86 ? 3.246 5.664 13.111 1.00 95.00 86 LEU A C 1
ATOM 682 O O . LEU A 1 86 ? 4.412 5.751 12.734 1.00 95.00 86 LEU A O 1
ATOM 686 N N . GLY A 1 87 ? 2.898 4.990 14.211 1.00 96.19 87 GLY A N 1
ATOM 687 C CA . GLY A 1 87 ? 3.831 4.223 15.039 1.00 96.19 87 GLY A CA 1
ATOM 688 C C . GLY A 1 87 ? 4.301 2.895 14.428 1.00 96.19 87 GLY A C 1
ATOM 689 O O . GLY A 1 87 ? 5.063 2.178 15.072 1.00 96.19 87 GLY A O 1
ATOM 690 N N . GLY A 1 88 ? 3.847 2.524 13.223 1.00 93.56 88 GLY A N 1
ATOM 691 C CA . GLY A 1 88 ? 4.239 1.277 12.555 1.00 93.56 88 GLY A CA 1
ATOM 692 C C . GLY A 1 88 ? 3.688 0.001 13.206 1.00 93.56 88 GLY A C 1
ATOM 693 O O . GLY A 1 88 ? 4.192 -1.092 12.954 1.00 93.56 88 GLY A O 1
ATOM 694 N N . GLN A 1 89 ? 2.657 0.118 14.047 1.00 93.38 89 GLN A N 1
ATOM 695 C CA . GLN A 1 89 ? 2.056 -0.998 14.791 1.00 93.38 89 GLN A CA 1
ATOM 696 C C . GLN A 1 89 ? 0.918 -1.689 14.024 1.00 93.38 89 GLN A C 1
ATOM 698 O O . GLN A 1 89 ? 0.367 -2.690 14.484 1.00 93.38 89 GLN A O 1
ATOM 703 N N . VAL A 1 90 ? 0.544 -1.156 12.860 1.00 92.06 90 VAL A N 1
ATOM 704 C CA . VAL A 1 90 ? -0.500 -1.714 11.995 1.00 92.06 90 VAL A CA 1
ATOM 705 C C . VAL A 1 90 ? 0.132 -2.648 10.967 1.00 92.06 90 VAL A C 1
ATOM 707 O O . VAL A 1 90 ? 1.044 -2.268 10.235 1.00 92.06 90 VAL A O 1
ATOM 710 N N . ARG A 1 91 ? -0.384 -3.877 10.887 1.00 89.56 91 ARG A N 1
ATOM 711 C CA . ARG A 1 91 ? -0.057 -4.848 9.836 1.00 89.56 91 ARG A CA 1
ATOM 712 C C . ARG A 1 91 ? -1.295 -5.082 8.977 1.00 89.56 91 ARG A C 1
ATOM 714 O O . ARG A 1 91 ? -2.388 -5.213 9.512 1.00 89.56 91 ARG A O 1
ATOM 721 N N . GLY A 1 92 ? -1.114 -5.165 7.660 1.00 90.88 92 GLY A N 1
ATOM 722 C CA . GLY A 1 92 ? -2.211 -5.413 6.722 1.00 90.88 92 GLY A CA 1
ATOM 723 C C . GLY A 1 92 ? -2.942 -4.140 6.289 1.00 90.88 92 GLY A C 1
ATOM 724 O O . GLY A 1 92 ? -2.312 -3.148 5.912 1.00 90.88 92 GLY A O 1
ATOM 725 N N . ARG A 1 93 ? -4.275 -4.195 6.265 1.00 92.00 93 ARG A N 1
ATOM 726 C CA . ARG A 1 93 ? -5.177 -3.125 5.825 1.00 92.00 93 ARG A CA 1
ATOM 727 C C . ARG A 1 93 ? -6.319 -2.965 6.823 1.00 92.00 93 ARG A C 1
ATOM 729 O O . ARG A 1 93 ? -6.867 -3.947 7.299 1.00 92.00 93 ARG A O 1
ATOM 736 N N . ILE A 1 94 ? -6.701 -1.723 7.089 1.00 93.62 94 ILE A N 1
ATOM 737 C CA . ILE A 1 94 ? -7.877 -1.404 7.900 1.00 93.62 94 ILE A CA 1
ATOM 738 C C . ILE A 1 94 ? -8.964 -0.902 6.954 1.00 93.62 94 ILE A C 1
ATOM 740 O O . ILE A 1 94 ? -8.709 -0.021 6.128 1.00 93.62 94 ILE A O 1
ATOM 744 N N . VAL A 1 95 ? -10.153 -1.480 7.063 1.00 93.81 95 VAL A N 1
ATOM 745 C CA . VAL A 1 95 ? -11.376 -1.014 6.414 1.00 93.81 95 VAL A CA 1
ATOM 746 C C . VAL A 1 95 ? -12.198 -0.317 7.486 1.00 93.81 95 VAL A C 1
ATOM 748 O O . VAL A 1 95 ? -12.529 -0.922 8.500 1.00 93.81 95 VAL A O 1
ATOM 751 N N . VAL A 1 96 ? -12.491 0.963 7.281 1.00 95.12 96 VAL A N 1
ATOM 752 C CA . VAL A 1 96 ? -13.293 1.736 8.231 1.00 95.12 96 VAL A CA 1
ATOM 753 C C . VAL A 1 96 ? -14.757 1.622 7.837 1.00 95.12 96 VAL A C 1
ATOM 755 O O . VAL A 1 96 ? -15.117 2.004 6.721 1.00 95.12 96 VAL A O 1
ATOM 758 N N . ASP A 1 97 ? -15.583 1.109 8.744 1.00 95.19 97 ASP A N 1
ATOM 759 C CA . ASP A 1 97 ? -17.032 1.190 8.603 1.00 95.19 97 ASP A CA 1
ATOM 760 C C . ASP A 1 97 ? -17.506 2.576 9.056 1.00 95.19 97 ASP A C 1
ATOM 762 O O . ASP A 1 97 ? -17.261 3.008 10.183 1.00 95.19 97 ASP A O 1
ATOM 766 N N . VAL A 1 98 ? -18.150 3.295 8.138 1.00 95.25 98 VAL A N 1
ATOM 767 C CA . VAL A 1 98 ? -18.644 4.662 8.349 1.00 95.25 98 VAL A CA 1
ATOM 768 C C . VAL A 1 98 ? -20.082 4.705 8.866 1.00 95.25 98 VAL A C 1
ATOM 770 O O . VAL A 1 98 ? -20.564 5.790 9.179 1.00 95.25 98 VAL A O 1
ATOM 773 N N . ASN A 1 99 ? -20.763 3.557 8.927 1.00 94.62 99 ASN A N 1
ATOM 774 C CA . ASN A 1 99 ? -22.153 3.448 9.377 1.00 94.62 99 ASN A CA 1
ATOM 775 C C . ASN A 1 99 ? -22.303 2.704 10.715 1.00 94.62 99 ASN A C 1
ATOM 777 O O . ASN A 1 99 ? -23.429 2.585 11.200 1.00 94.62 99 ASN A O 1
ATOM 781 N N . ALA A 1 100 ? -21.206 2.166 11.252 1.00 80.38 100 ALA A N 1
ATOM 782 C CA . ALA A 1 100 ? -21.161 1.442 12.520 1.00 80.38 100 ALA A CA 1
ATOM 783 C C . ALA A 1 100 ? -21.173 2.372 13.741 1.00 80.38 100 ALA A C 1
ATOM 785 O O . ALA A 1 100 ? -20.626 3.497 13.642 1.00 80.38 100 ALA A O 1
#

pLDDT: mean 82.16, std 17.35, range [40.03, 96.56]

Sequence (100 aa):
M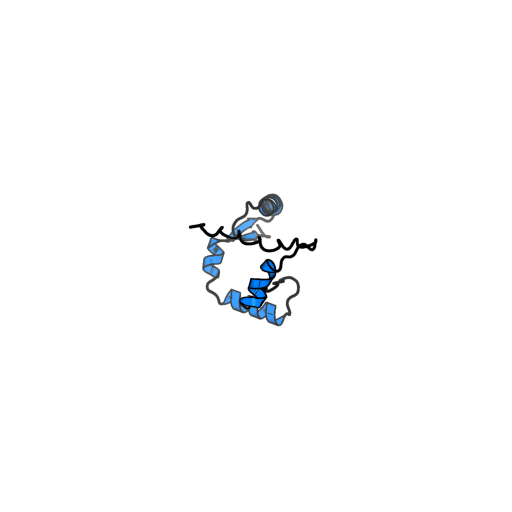RRPQRSQGRPAPRLVSSGSGRTLDDLYPFILRNVALLGINSVRPPKPLRFLAWERLAREPLLGKLQTIATIEPLSEIKPLAERLLGGQVRGRIVVDVNA

Foldseek 3Di:
DDDDDDDDDDDDPDPPDPDDPDDVVNCCCCPVVVDDDDDDDDPDDDPVVVVVVVVVVVPDPCVVVLVVQEDEDEPVCVVVVVVCVVVVNHTGYYDYDDPD

Radius of gyration: 28.06 Å; chains: 1; bounding box: 98×31×37 Å

Secondary structure (DSSP, 8-state):
-PPPP--PPPPPP-----S-S--GGGTHHHHHH--------SSS--HHHHHHHHHHHHHSTHHHHHHHHEEEEEGGGHHHHHHHHHTT---SEEEEES--